Protein AF-A0A376WS65-F1 (afdb_monomer_lite)

InterPro domains:
  IPR008145 Guanylate kinase/L-type calcium channel beta subunit [PF00625] (1-28)
  IPR027417 P-loop containing nucleoside triphosphate hydrolase [G3DSA:3.40.50.300] (1-39)
  IPR027417 P-loop containing nucleoside triphosphate hydrolase [SSF52540] (1-29)

Radius of gyration: 16.11 Å; chains: 1; bounding box: 27×25×49 Å

Foldseek 3Di:
DDDDDPDPDDADPPDPVVSVVVVCVVVVVVVVVPDDPPDDD

pLDDT: mean 75.23, std 15.83, range [51.09, 95.69]

Structure (mmCIF, N/CA/C/O backbone):
data_AF-A0A376WS65-F1
#
_entry.id   AF-A0A376WS65-F1
#
loop_
_atom_site.group_PDB
_atom_site.id
_atom_site.type_symbol
_atom_site.label_atom_id
_atom_site.label_alt_id
_atom_site.label_comp_id
_atom_site.label_asym_id
_atom_site.label_entity_id
_atom_site.label_seq_id
_atom_site.pdbx_PDB_ins_code
_atom_site.Cartn_x
_atom_site.Cartn_y
_atom_site.Cartn_z
_atom_site.occupancy
_atom_site.B_iso_or_equiv
_atom_site.auth_seq_id
_atom_site.auth_comp_id
_atom_site.auth_asym_id
_atom_site.auth_atom_id
_atom_site.pdbx_PDB_model_num
ATOM 1 N N . MET A 1 1 ? 25.628 -13.437 -12.594 1.00 55.00 1 MET A N 1
ATOM 2 C CA . MET A 1 1 ? 24.625 -12.362 -12.737 1.00 55.00 1 MET A CA 1
ATOM 3 C C . MET A 1 1 ? 23.842 -12.347 -11.438 1.00 55.00 1 MET A C 1
ATOM 5 O O . MET A 1 1 ? 23.152 -13.317 -11.161 1.00 55.00 1 MET A O 1
ATOM 9 N N . SER A 1 2 ? 24.122 -11.373 -10.575 1.00 51.09 2 SER A N 1
ATOM 10 C CA . SER A 1 2 ? 23.794 -11.431 -9.147 1.00 51.09 2 SER A CA 1
ATOM 11 C C . SER A 1 2 ? 22.302 -11.218 -8.887 1.00 51.09 2 SER A C 1
ATOM 13 O O . SER A 1 2 ? 21.689 -10.304 -9.431 1.00 51.09 2 SER A O 1
ATOM 15 N N . HIS A 1 3 ? 21.736 -12.103 -8.072 1.00 61.28 3 HIS A N 1
ATOM 16 C CA . HIS A 1 3 ? 20.369 -12.075 -7.568 1.00 61.28 3 HIS A CA 1
ATOM 17 C C . HIS A 1 3 ? 20.203 -10.846 -6.654 1.00 61.28 3 HIS A C 1
ATOM 19 O O . HIS A 1 3 ? 20.800 -10.798 -5.585 1.00 61.28 3 HIS A O 1
ATOM 25 N N . TYR A 1 4 ? 19.465 -9.826 -7.099 1.00 58.56 4 TYR A N 1
ATOM 26 C CA . TYR A 1 4 ? 19.272 -8.556 -6.376 1.00 58.56 4 TYR A CA 1
ATOM 27 C C . TYR A 1 4 ? 17.802 -8.340 -5.995 1.00 58.56 4 TYR A C 1
ATOM 29 O O . TYR A 1 4 ? 17.203 -7.331 -6.358 1.00 58.56 4 TYR A O 1
ATOM 37 N N . ALA A 1 5 ? 17.193 -9.293 -5.291 1.00 57.38 5 ALA A N 1
ATOM 38 C CA . ALA A 1 5 ? 15.845 -9.094 -4.760 1.00 57.38 5 ALA A CA 1
ATOM 39 C C . ALA A 1 5 ? 15.578 -9.953 -3.515 1.00 57.38 5 ALA A C 1
ATOM 41 O O . ALA A 1 5 ? 14.607 -10.698 -3.471 1.00 57.38 5 ALA A O 1
ATOM 42 N N . GLU A 1 6 ? 16.427 -9.858 -2.491 1.00 68.69 6 GLU A N 1
ATOM 43 C CA . GLU A 1 6 ? 16.125 -10.445 -1.174 1.00 68.69 6 GLU A CA 1
ATOM 44 C C . GLU A 1 6 ? 15.344 -9.450 -0.304 1.00 68.69 6 GLU A C 1
ATOM 46 O O . GLU A 1 6 ? 15.771 -9.057 0.779 1.00 68.69 6 GLU A O 1
ATOM 51 N N . TYR A 1 7 ? 14.194 -9.003 -0.803 1.00 72.50 7 TYR A N 1
ATOM 52 C CA . TYR A 1 7 ? 13.260 -8.193 -0.029 1.00 72.50 7 TYR A CA 1
ATOM 53 C C . TYR A 1 7 ? 11.935 -8.944 0.082 1.00 72.50 7 TYR A C 1
ATOM 55 O O . TYR A 1 7 ? 11.372 -9.348 -0.932 1.00 72.50 7 TYR A O 1
ATOM 63 N N . ASP A 1 8 ? 11.420 -9.103 1.304 1.00 77.81 8 ASP A N 1
ATOM 64 C CA . ASP A 1 8 ? 10.144 -9.793 1.554 1.00 77.81 8 ASP A CA 1
ATOM 65 C C . ASP A 1 8 ? 8.933 -9.033 0.979 1.00 77.81 8 ASP A C 1
ATOM 67 O O . ASP A 1 8 ? 7.884 -9.624 0.729 1.00 77.81 8 ASP A O 1
ATOM 71 N N . TYR A 1 9 ? 9.070 -7.715 0.779 1.00 82.31 9 TYR A N 1
ATOM 72 C CA . TYR A 1 9 ? 8.014 -6.835 0.279 1.00 82.31 9 TYR A CA 1
ATOM 73 C C . TYR A 1 9 ? 8.591 -5.749 -0.642 1.00 82.31 9 TYR A C 1
ATOM 75 O O . TYR A 1 9 ? 9.594 -5.116 -0.310 1.00 82.31 9 TYR A O 1
ATOM 83 N N . LEU A 1 10 ? 7.920 -5.504 -1.770 1.00 87.56 10 LEU A N 1
ATOM 84 C CA . LEU A 1 10 ? 8.182 -4.403 -2.702 1.00 87.56 10 LEU A CA 1
ATOM 85 C C . LEU A 1 10 ? 6.914 -3.551 -2.812 1.00 87.56 10 LEU A C 1
ATOM 87 O O . LEU A 1 10 ? 5.838 -4.091 -3.052 1.00 87.56 10 LEU A O 1
ATOM 91 N N . ILE A 1 11 ? 7.052 -2.234 -2.664 1.00 89.38 11 ILE A N 1
ATOM 92 C CA . ILE A 1 11 ? 5.957 -1.274 -2.850 1.00 89.38 11 ILE A CA 1
ATOM 93 C C . ILE A 1 11 ? 6.243 -0.479 -4.120 1.00 89.38 11 ILE A C 1
ATOM 95 O O . ILE A 1 11 ? 7.313 0.120 -4.247 1.00 89.38 11 ILE A O 1
ATOM 99 N N . VAL A 1 12 ? 5.292 -0.471 -5.050 1.00 90.06 12 VAL A N 1
ATOM 100 C CA . VAL A 1 12 ? 5.321 0.405 -6.224 1.00 90.06 12 VAL A CA 1
ATOM 101 C C . VAL A 1 12 ? 4.556 1.675 -5.866 1.00 90.06 12 VAL A C 1
ATOM 103 O O . VAL A 1 12 ? 3.431 1.602 -5.393 1.00 90.06 12 VAL A O 1
ATOM 106 N N . ASN A 1 13 ? 5.191 2.834 -6.038 1.00 90.81 13 ASN A 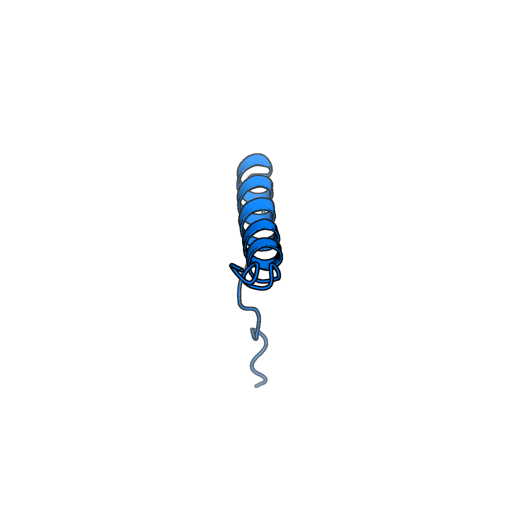N 1
ATOM 10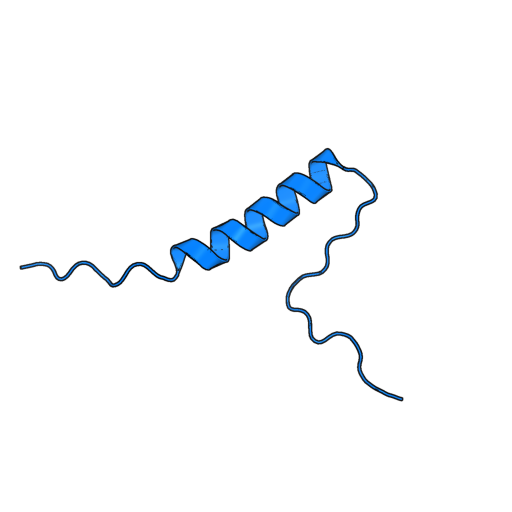7 C CA . ASN A 1 13 ? 4.596 4.136 -5.736 1.00 90.81 13 ASN A CA 1
ATOM 108 C C . ASN A 1 13 ? 4.110 4.798 -7.030 1.00 90.81 13 ASN A C 1
ATOM 110 O O . ASN A 1 13 ? 4.782 5.675 -7.575 1.00 90.81 13 ASN A O 1
ATOM 114 N N . ASP A 1 14 ? 2.992 4.308 -7.550 1.00 92.00 14 ASP A N 1
ATOM 115 C CA . ASP A 1 14 ? 2.255 4.913 -8.660 1.00 92.00 14 ASP A CA 1
ATOM 116 C C . ASP A 1 14 ? 1.093 5.794 -8.165 1.00 92.00 14 ASP A C 1
ATOM 118 O O . ASP A 1 14 ? 0.834 6.843 -8.753 1.00 92.00 14 ASP A O 1
ATOM 122 N N . ASP A 1 15 ? 0.471 5.419 -7.044 1.00 95.19 15 ASP A N 1
ATOM 123 C CA . ASP A 1 15 ? -0.506 6.201 -6.286 1.00 95.19 15 ASP A CA 1
ATOM 124 C C . ASP A 1 15 ? -0.080 6.351 -4.815 1.00 95.19 15 ASP A C 1
ATOM 126 O O . ASP A 1 15 ? 0.179 5.371 -4.109 1.00 95.19 15 ASP A O 1
ATOM 130 N N . PHE A 1 16 ? -0.015 7.597 -4.335 1.00 93.69 16 PHE A N 1
ATOM 131 C CA . PHE A 1 16 ? 0.554 7.900 -3.020 1.00 93.69 16 PHE A CA 1
ATOM 132 C C . PHE A 1 16 ? -0.292 7.357 -1.863 1.00 93.69 16 PHE A C 1
ATOM 134 O O . PHE A 1 16 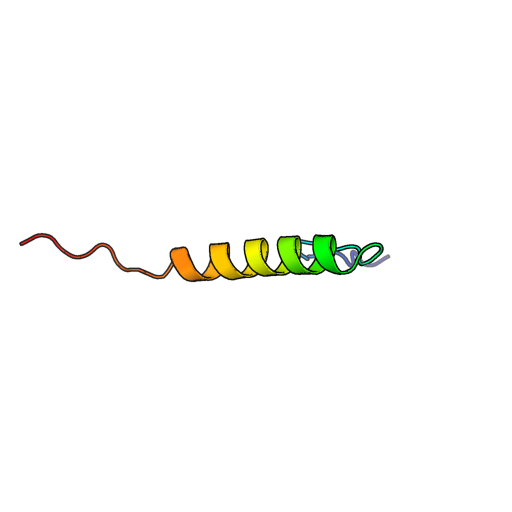? 0.258 6.810 -0.904 1.00 93.69 16 PHE A O 1
ATOM 141 N N . ASP A 1 17 ? -1.617 7.499 -1.935 1.00 95.69 17 ASP A N 1
ATOM 142 C CA . ASP A 1 17 ? -2.516 7.086 -0.853 1.00 95.69 17 ASP A CA 1
ATOM 143 C C . ASP A 1 17 ? -2.530 5.558 -0.700 1.00 95.69 17 ASP A C 1
ATOM 145 O O . ASP A 1 17 ? -2.512 5.026 0.421 1.00 95.69 17 ASP A O 1
ATOM 149 N N . THR A 1 18 ? -2.474 4.849 -1.829 1.00 93.38 18 THR A N 1
ATOM 150 C CA . THR A 1 18 ? -2.373 3.388 -1.886 1.00 93.38 18 THR A CA 1
ATOM 151 C C . THR A 1 18 ? -1.023 2.912 -1.350 1.00 93.38 18 THR A C 1
ATOM 153 O O . THR A 1 18 ? -0.979 2.125 -0.401 1.00 93.38 18 THR A O 1
ATOM 156 N N . ALA A 1 19 ? 0.085 3.468 -1.850 1.00 94.62 19 ALA A N 1
ATOM 157 C CA . ALA A 1 19 ? 1.430 3.099 -1.408 1.00 94.62 19 ALA A CA 1
ATOM 158 C C . ALA A 1 19 ? 1.659 3.382 0.088 1.00 94.62 19 ALA A C 1
ATOM 160 O O . ALA A 1 19 ? 2.315 2.604 0.789 1.00 94.62 19 ALA A O 1
ATOM 161 N N . LEU A 1 20 ? 1.093 4.476 0.611 1.00 94.38 20 LEU A N 1
ATOM 162 C CA . LEU A 1 20 ? 1.152 4.806 2.034 1.00 94.38 20 LEU A CA 1
ATOM 163 C C . LEU A 1 20 ? 0.380 3.794 2.889 1.00 94.38 20 LEU A C 1
ATOM 165 O O . LEU A 1 20 ? 0.810 3.465 3.999 1.00 94.38 20 LEU A O 1
ATOM 169 N N . THR A 1 21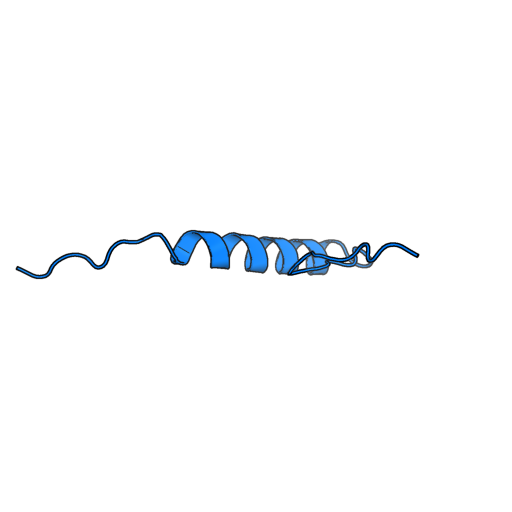 ? -0.759 3.315 2.394 1.00 92.94 21 THR A N 1
ATOM 170 C CA . THR A 1 21 ? -1.56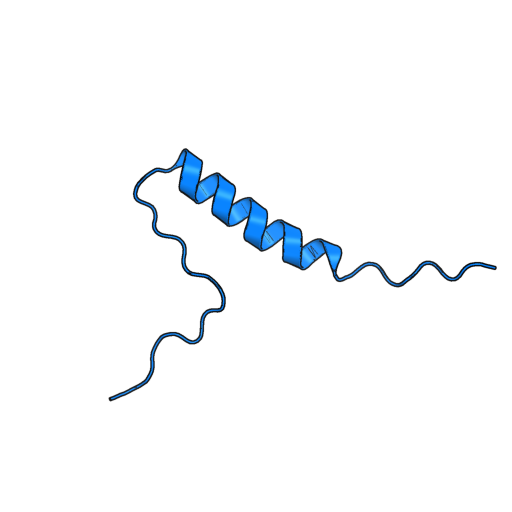1 2.292 3.073 1.00 92.94 21 THR A CA 1
ATOM 171 C C . THR A 1 21 ? -0.803 0.969 3.136 1.00 92.94 21 THR A C 1
ATOM 173 O O . THR A 1 21 ? -0.627 0.422 4.229 1.00 92.94 21 THR A O 1
ATOM 176 N N . ASP A 1 22 ? -0.249 0.523 2.009 1.00 90.62 22 ASP A N 1
ATOM 177 C CA . ASP A 1 22 ? 0.537 -0.711 1.921 1.00 90.62 22 ASP A CA 1
ATOM 178 C C . ASP A 1 22 ? 1.772 -0.674 2.831 1.00 90.62 22 ASP A C 1
ATOM 180 O O . ASP A 1 22 ? 2.044 -1.621 3.579 1.00 90.62 22 ASP A O 1
ATOM 184 N N . LEU A 1 23 ? 2.477 0.463 2.862 1.00 92.12 23 LEU A N 1
ATOM 185 C CA . LEU A 1 23 ? 3.628 0.668 3.740 1.00 92.12 23 LEU A CA 1
ATOM 186 C C . LEU A 1 23 ? 3.252 0.530 5.222 1.00 92.12 23 LEU A C 1
ATOM 188 O O . LEU A 1 23 ? 3.943 -0.155 5.983 1.00 92.12 23 LEU A O 1
ATOM 192 N N . LYS A 1 24 ? 2.143 1.149 5.647 1.00 90.94 24 LYS A N 1
ATOM 193 C CA . LYS A 1 24 ? 1.654 1.062 7.034 1.00 90.94 24 LYS A CA 1
ATOM 194 C C . LYS A 1 24 ? 1.289 -0.370 7.414 1.00 90.94 24 LYS A C 1
ATOM 196 O O . LYS A 1 24 ? 1.606 -0.798 8.526 1.00 90.94 24 LYS A O 1
ATOM 201 N N . THR A 1 25 ? 0.663 -1.121 6.509 1.00 89.31 25 THR A N 1
ATOM 202 C CA . THR A 1 25 ? 0.314 -2.528 6.739 1.00 89.31 25 THR A CA 1
ATOM 203 C C . THR A 1 25 ? 1.554 -3.393 6.946 1.00 89.31 25 THR A C 1
ATOM 205 O O . THR A 1 25 ? 1.587 -4.192 7.885 1.00 89.31 25 THR A O 1
ATOM 208 N N . ILE A 1 26 ? 2.593 -3.212 6.126 1.00 87.38 26 ILE A N 1
ATOM 209 C CA . ILE A 1 26 ? 3.849 -3.967 6.247 1.00 87.38 26 ILE A CA 1
ATOM 210 C C . ILE A 1 26 ? 4.539 -3.673 7.587 1.00 87.38 26 ILE A C 1
ATOM 212 O O . ILE A 1 26 ? 4.964 -4.599 8.282 1.00 87.38 26 ILE A O 1
ATOM 216 N N . ILE A 1 27 ? 4.604 -2.402 7.996 1.00 85.19 27 ILE A N 1
ATOM 217 C CA . ILE A 1 27 ? 5.238 -1.999 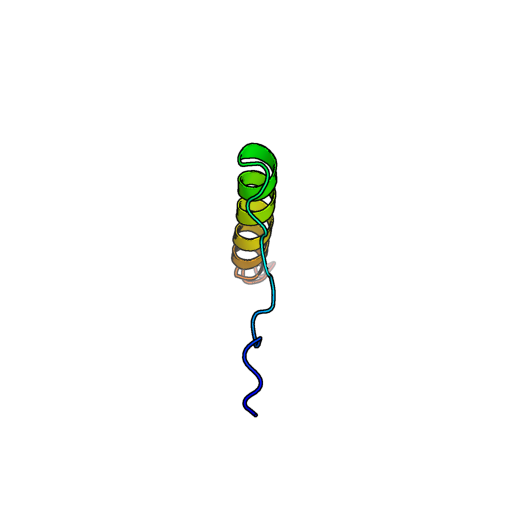9.262 1.00 85.19 27 ILE A CA 1
ATOM 218 C C . ILE A 1 27 ? 4.438 -2.504 10.472 1.00 85.19 27 ILE A C 1
ATOM 220 O O . ILE A 1 27 ? 5.020 -3.065 11.400 1.00 85.19 27 ILE A O 1
ATOM 224 N N . SER A 1 28 ? 3.108 -2.368 10.459 1.00 82.06 28 SER A N 1
ATOM 225 C CA . SER A 1 28 ? 2.248 -2.772 11.580 1.00 82.06 28 SER A CA 1
ATOM 226 C C . SER A 1 28 ? 2.327 -4.275 11.872 1.00 82.06 28 SER A C 1
ATOM 228 O O . SER A 1 28 ? 2.398 -4.668 13.038 1.00 82.06 28 SER A O 1
ATOM 230 N N . ARG A 1 29 ? 2.418 -5.119 10.833 1.00 68.88 29 ARG A N 1
ATOM 231 C CA . ARG A 1 29 ? 2.586 -6.575 10.990 1.00 68.88 29 ARG A CA 1
ATOM 232 C C . ARG A 1 29 ? 3.877 -6.958 11.714 1.00 68.88 29 ARG A C 1
ATOM 234 O O . ARG A 1 29 ? 3.903 -7.973 12.404 1.00 68.88 29 ARG A O 1
ATOM 241 N N . ARG A 1 30 ? 4.937 -6.155 11.590 1.00 62.53 30 ARG A N 1
ATOM 242 C CA . ARG A 1 30 ? 6.221 -6.416 12.257 1.00 62.53 30 ARG A CA 1
ATOM 243 C C . ARG A 1 30 ? 6.179 -6.086 13.755 1.00 62.53 30 ARG A C 1
ATOM 245 O O . ARG A 1 30 ? 6.905 -6.706 14.524 1.00 62.53 30 ARG A O 1
ATOM 252 N N . THR A 1 31 ? 5.316 -5.166 14.185 1.00 61.12 31 THR A N 1
ATOM 253 C CA . THR A 1 31 ? 5.198 -4.765 15.598 1.00 61.12 31 THR A CA 1
ATOM 254 C C . THR A 1 31 ? 4.377 -5.754 16.432 1.00 61.12 31 THR A C 1
ATOM 256 O O . THR A 1 31 ? 4.717 -6.002 17.585 1.00 61.12 31 THR A O 1
ATOM 259 N N . SER A 1 32 ? 3.345 -6.384 15.863 1.00 58.53 32 SER A N 1
ATOM 260 C CA . SER A 1 32 ? 2.472 -7.318 16.601 1.00 58.53 32 SER A CA 1
ATOM 261 C C . SER A 1 32 ? 3.116 -8.670 16.944 1.00 58.53 32 SER A C 1
ATOM 263 O O . SER A 1 32 ? 2.547 -9.434 17.714 1.00 58.53 32 SER A O 1
ATOM 265 N N . ALA A 1 33 ? 4.301 -8.975 16.409 1.00 57.84 33 ALA A N 1
ATOM 266 C CA . ALA A 1 33 ? 5.032 -10.209 16.705 1.00 57.84 33 ALA A CA 1
ATOM 267 C C . ALA A 1 33 ? 5.950 -10.115 17.946 1.00 57.84 33 ALA A C 1
ATOM 269 O O . ALA A 1 33 ? 6.660 -11.074 18.239 1.00 57.84 33 ALA A O 1
ATOM 270 N N . HIS A 1 34 ? 5.968 -8.982 18.665 1.00 53.62 34 HIS A N 1
ATOM 271 C CA . HIS A 1 34 ? 6.855 -8.773 19.821 1.00 53.62 34 HIS A CA 1
ATOM 272 C C . HIS A 1 34 ? 6.140 -8.689 21.179 1.00 53.62 34 HIS A C 1
ATOM 274 O O . HIS A 1 34 ? 6.756 -8.291 22.164 1.00 53.62 34 HIS A O 1
ATOM 280 N N . GLU A 1 35 ? 4.863 -9.067 21.278 1.00 54.66 35 GLU A N 1
ATOM 281 C CA . GLU A 1 35 ? 4.236 -9.201 22.595 1.00 54.66 35 GLU A CA 1
ATOM 282 C C . GLU A 1 35 ? 4.529 -10.609 23.149 1.00 54.66 35 GLU A C 1
ATOM 284 O O . GLU A 1 35 ? 4.066 -11.596 22.567 1.00 54.66 35 GLU A O 1
ATOM 289 N N . PRO A 1 36 ? 5.328 -10.755 24.228 1.00 58.19 36 PRO A N 1
ATOM 290 C CA . PRO A 1 36 ? 5.463 -12.047 24.881 1.00 58.19 36 PRO A CA 1
ATOM 291 C C . PRO A 1 36 ? 4.078 -12.455 25.401 1.00 58.19 36 PRO A C 1
ATOM 293 O O . PRO A 1 36 ? 3.360 -11.600 25.928 1.00 58.19 36 PRO A O 1
ATOM 296 N N . PRO A 1 37 ? 3.677 -13.733 25.272 1.00 62.16 37 PRO A N 1
ATOM 297 C CA . PRO A 1 37 ? 2.410 -14.191 25.816 1.00 62.16 37 PRO A CA 1
ATOM 298 C C . PRO A 1 37 ? 2.400 -13.859 27.306 1.00 62.16 37 PRO A C 1
ATOM 300 O O . PRO A 1 37 ? 3.222 -14.372 28.068 1.00 62.16 37 PRO A O 1
ATOM 303 N N . LYS A 1 38 ? 1.504 -12.949 27.703 1.00 62.59 38 LYS A N 1
ATOM 304 C CA . LYS A 1 38 ? 1.261 -12.595 29.098 1.00 62.59 38 LYS A CA 1
ATOM 305 C C . LYS A 1 38 ? 1.018 -13.900 29.847 1.00 62.59 38 LYS A C 1
ATOM 307 O O . LYS A 1 38 ? -0.014 -14.538 29.643 1.00 62.59 38 LYS A O 1
ATOM 312 N N . ALA A 1 39 ? 2.000 -14.309 30.650 1.00 60.50 39 ALA A N 1
ATOM 313 C CA . ALA A 1 39 ? 1.890 -15.467 31.513 1.00 60.50 39 ALA A CA 1
ATOM 314 C C . ALA A 1 39 ? 0.633 -15.276 32.362 1.00 60.50 39 ALA A C 1
ATOM 316 O O . ALA A 1 39 ? 0.537 -14.353 33.172 1.00 60.50 39 ALA A O 1
ATOM 317 N N . ALA A 1 40 ? -0.367 -16.105 32.093 1.00 59.88 40 ALA A N 1
ATOM 318 C CA . ALA A 1 40 ? -1.478 -16.292 32.991 1.00 59.88 40 ALA A CA 1
ATOM 319 C C . ALA A 1 40 ? -0.934 -17.050 34.203 1.00 59.88 40 ALA A C 1
ATOM 321 O O . ALA A 1 40 ? -0.654 -18.239 34.081 1.00 59.88 40 ALA A O 1
ATOM 322 N N . SER A 1 41 ? -0.725 -16.349 35.319 1.00 51.94 41 SER A N 1
ATOM 323 C CA . SER A 1 41 ? -1.149 -16.777 36.660 1.00 51.94 41 SER A CA 1
ATOM 324 C C . SER A 1 41 ? -0.847 -15.716 37.707 1.00 51.94 41 SER A C 1
ATOM 326 O O . SER A 1 41 ? 0.282 -15.181 37.696 1.00 51.94 41 SER A O 1
#

Organism: Escherichia coli (NCBI:txid562)

Sequence (41 aa):
MSHYAEYDYLIVNDDFDTALTDLKTIISRRTSAHEPPKAAS

Secondary structure (DSSP, 8-state):
-------S-----SSHHHHHHHHHHHHHHHHGGG-------